Protein 5HRZ (pdb70)

Radius of gyration: 14.89 Å; Cα contacts (8 Å, |Δi|>4): 173; chains: 1; bounding box: 28×45×25 Å

Solvent-accessible surface area: 6995 Å² total; per-residue (Å²): 151,136,12,74,123,46,33,134,40,0,23,39,28,54,180,145,41,81,56,76,81,0,39,112,10,0,57,99,0,9,134,75,56,76,112,10,13,96,0,44,35,19,25,0,13,0,4,40,119,94,38,66,55,93,97,0,12,115,5,1,75,99,1,11,135,75,50,74,116,32,20,76,0,39,28,21,4,0,14,0,31,44,114,70,36,55,47,89,68,0,15,104,40,0,75,66,1,25,132,68,48,80,133,10,65,96,0,116,130,37,22,34,60,0,108,135,84,88,25,191,154,102

Sequence (122 aa):
NLAEKMYKAGNAMYRKGQYTIAIIAYTLALLKDPNNAEAWYNLGNAAYKKGEYDEAIEAYQKALELDPNNAEAWYNLGNAYYKQGDYDEAIEYYQKALELDPNNAEAKQNLGNAKQKQGLEH

Secondary structure (DSSP, 8-state):
-HHHHHHHHHHHHHHTT-HHHHHHHHHHHHHH-TT-HHHHHHHHHHHHHTT-HHHHHHHHHHHHHH-TT-HHHHHHHHHHHHHTT-HHHHHHHHHHHHHH-TT-HHHHHHHHHHHHHSSTT-

B-factor: mean 48.28, std 15.44, range [30.39, 115.81]

Foldseek 3Di:
DQLVVLQVVLVVCVVVLVLVSSLVSLVVSCVVPVLPLSSLQSNLVSCVSVVNLVSSLVSLVSSCVNPVLPLVSLQSNLVSCVSVLNLVSSLVSLVSSCVNPVPPVVSVVSNVVSVVSVDPVD

Structure (mmCIF, N/CA/C/O backbone):
data_5HRZ
#
_entry.id   5HRZ
#
_cell.length_a   83.570
_cell.length_b   83.570
_cell.length_c   141.930
_cell.angle_alpha   90.000
_cell.angle_beta   90.000
_cell.angle_gamma   120.000
#
_symmetry.space_group_name_H-M   'H 3 2'
#
loop_
_entity.id
_entity.type
_entity.pdbx_description
1 polymer 'TPR domain protein 1na0C3_3'
2 water water
#
loop_
_atom_site.group_PDB
_atom_site.id
_atom_site.type_symbol
_atom_site.label_atom_id
_atom_site.label_alt_id
_atom_site.label_comp_id
_atom_site.label_asym_id
_atom_site.label_entity_id
_atom_site.label_seq_id
_atom_site.pdbx_PDB_ins_code
_atom_site.Cartn_x
_atom_site.Cartn_y
_atom_site.Cartn_z
_atom_site.occupancy
_atom_site.B_iso_or_equiv
_atom_site.auth_seq_id
_atom_site.auth_comp_id
_atom_site.auth_asym_id
_atom_site.auth_atom_id
_atom_site.pdbx_PDB_model_num
ATOM 1 N N . ASN A 1 2 ? -14.998 48.517 -3.010 1.00 58.89 1 ASN A N 1
ATOM 2 C CA . ASN A 1 2 ? -14.049 47.424 -2.800 1.00 56.01 1 ASN A CA 1
ATOM 3 C C . ASN A 1 2 ? -12.911 47.454 -3.842 1.00 54.83 1 ASN A C 1
ATOM 4 O O . ASN A 1 2 ? -13.032 46.877 -4.920 1.00 52.51 1 ASN A O 1
ATOM 9 N N . LEU A 1 3 ? -11.798 48.118 -3.491 1.00 50.91 2 LEU A N 1
ATOM 10 C CA . LEU A 1 3 ? -10.621 48.288 -4.352 1.00 48.59 2 LEU A CA 1
ATOM 11 C C . LEU A 1 3 ? -9.908 46.971 -4.651 1.00 48.64 2 LEU A C 1
ATOM 12 O O . LEU A 1 3 ? -9.379 46.829 -5.743 1.00 44.86 2 LEU A O 1
ATOM 17 N N . ALA A 1 4 ? -9.968 45.986 -3.721 1.00 46.42 3 ALA A N 1
ATOM 18 C CA . ALA A 1 4 ? -9.380 44.652 -3.905 1.00 45.33 3 ALA A CA 1
ATOM 19 C C . ALA A 1 4 ? -10.119 43.893 -4.989 1.00 48.77 3 ALA A C 1
ATOM 20 O O . ALA A 1 4 ? -9.467 43.297 -5.840 1.00 47.08 3 ALA A O 1
ATOM 22 N N . GLU A 1 5 ? -11.465 43.971 -5.010 1.00 46.39 4 GLU A N 1
ATOM 23 C CA . GLU A 1 5 ? -12.280 43.321 -6.046 1.00 46.77 4 GLU A CA 1
ATOM 24 C C . GLU A 1 5 ? -12.093 44.013 -7.405 1.00 47.93 4 GLU A C 1
ATOM 25 O O . GLU A 1 5 ? -12.089 43.344 -8.437 1.00 47.23 4 GLU A O 1
ATOM 31 N N . LYS A 1 6 ? -11.940 45.345 -7.394 1.00 43.62 5 LYS A N 1
ATOM 32 C CA . LYS A 1 6 ? -11.689 46.167 -8.580 1.00 42.19 5 LYS A CA 1
ATOM 33 C C . LYS A 1 6 ? -10.353 45.712 -9.246 1.00 42.37 5 LYS A C 1
ATOM 34 O O . LYS A 1 6 ? -10.269 45.610 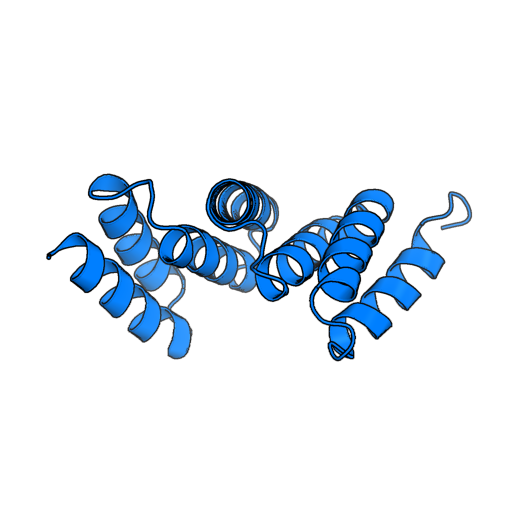-10.471 1.00 40.81 5 LYS A O 1
ATOM 40 N N . MET A 1 7 ? -9.323 45.428 -8.422 1.00 37.68 6 MET A N 1
ATOM 41 C CA . MET A 1 7 ? -8.021 44.973 -8.902 1.00 36.17 6 MET A CA 1
ATOM 42 C C . MET A 1 7 ? -8.094 43.560 -9.481 1.00 39.89 6 MET A C 1
ATOM 43 O O . MET A 1 7 ? -7.468 43.281 -10.511 1.00 37.73 6 MET A O 1
ATOM 48 N N . TYR A 1 8 ? -8.916 42.689 -8.856 1.00 38.60 7 TYR A N 1
ATOM 49 C CA . TYR A 1 8 ? -9.141 41.322 -9.329 1.00 38.71 7 TYR A CA 1
ATOM 50 C C . TYR A 1 8 ? -9.782 41.390 -10.736 1.00 41.61 7 TYR A C 1
ATOM 51 O O . TYR A 1 8 ? -9.349 40.692 -11.646 1.00 39.37 7 TYR A O 1
ATOM 60 N N . LYS A 1 9 ? -10.775 42.275 -10.902 1.00 40.01 8 LYS A N 1
ATOM 61 C CA . LYS A 1 9 ? -11.471 42.499 -12.169 1.00 41.23 8 LYS A CA 1
ATOM 62 C C . LYS A 1 9 ? -10.545 43.096 -13.225 1.00 42.20 8 LYS A C 1
ATOM 63 O O . LYS A 1 9 ? -10.623 42.680 -14.373 1.00 41.46 8 LYS A O 1
ATOM 69 N N . ALA A 1 10 ? -9.686 44.069 -12.853 1.00 37.70 9 ALA A N 1
ATOM 70 C CA . ALA A 1 10 ? -8.708 44.673 -13.775 1.00 36.73 9 ALA A CA 1
ATOM 71 C C . ALA A 1 10 ? -7.745 43.566 -14.268 1.00 39.81 9 ALA A C 1
ATOM 72 O O . ALA A 1 10 ? -7.409 43.521 -15.451 1.00 39.94 9 ALA A O 1
ATOM 74 N N . GLY A 1 11 ? -7.357 42.672 -13.353 1.00 34.48 10 GLY A N 1
ATOM 75 C CA . GLY A 1 11 ? -6.477 41.546 -13.631 1.00 33.21 10 GLY A CA 1
ATOM 76 C C . GLY A 1 11 ? -7.097 40.591 -14.635 1.00 36.19 10 GLY A C 1
ATOM 77 O O . GLY A 1 11 ? -6.431 40.194 -15.595 1.00 34.34 10 GLY A O 1
ATOM 78 N N . ASN A 1 12 ? -8.397 40.279 -14.459 1.00 33.62 11 ASN A N 1
ATOM 79 C CA . ASN A 1 12 ? -9.136 39.400 -15.371 1.00 35.85 11 ASN A CA 1
ATOM 80 C C . ASN A 1 12 ? -9.216 39.972 -16.772 1.00 40.00 11 ASN A C 1
ATOM 81 O O . ASN A 1 12 ? -9.059 39.217 -17.722 1.00 38.79 11 ASN A O 1
ATOM 86 N N . ALA A 1 13 ? -9.482 41.288 -16.892 1.00 37.80 12 ALA A N 1
ATOM 87 C CA . ALA A 1 13 ? -9.541 41.995 -18.176 1.00 39.24 12 ALA A CA 1
ATOM 88 C C . ALA A 1 13 ? -8.177 41.914 -18.905 1.00 43.43 12 ALA A C 1
ATOM 89 O O . ALA A 1 13 ? -8.159 41.678 -20.117 1.00 43.63 12 ALA A O 1
ATOM 91 N N . MET A 1 14 ? -7.044 42.073 -18.176 1.00 39.33 13 MET A N 1
ATOM 92 C CA . MET A 1 14 ? -5.711 41.944 -18.812 1.00 38.51 13 MET A CA 1
ATOM 93 C C . MET A 1 14 ? -5.418 40.490 -19.197 1.00 39.97 13 MET A C 1
ATOM 94 O O . MET A 1 14 ? -4.882 40.236 -20.278 1.00 39.70 13 MET A O 1
ATOM 99 N N . TYR A 1 15 ? -5.758 39.547 -18.304 1.00 35.16 14 TYR A N 1
ATOM 100 C CA . TYR A 1 15 ? -5.546 38.122 -18.527 1.00 35.21 14 TYR A CA 1
ATOM 101 C C . TYR A 1 15 ? -6.244 37.641 -19.813 1.00 41.27 14 TYR A C 1
ATOM 102 O O . TYR A 1 15 ? -5.601 36.983 -20.628 1.00 40.18 14 TYR A O 1
ATOM 111 N N . ARG A 1 16 ? -7.527 38.052 -20.026 1.00 39.72 15 ARG A N 1
ATOM 112 C CA . ARG A 1 16 ? -8.359 37.673 -21.182 1.00 41.38 15 ARG A CA 1
ATOM 113 C C . ARG A 1 16 ? -7.773 38.118 -22.509 1.00 44.85 15 ARG A C 1
ATOM 114 O O . ARG A 1 16 ? -8.012 37.467 -23.521 1.00 45.74 15 ARG A O 1
ATOM 122 N N . LYS A 1 17 ? -7.026 39.236 -22.489 1.00 41.48 16 LYS A N 1
ATOM 123 C CA . LYS A 1 17 ? -6.358 39.898 -23.612 1.00 42.66 16 LYS A CA 1
ATOM 124 C C . LYS A 1 17 ? -4.920 39.395 -23.834 1.00 44.04 16 LYS A C 1
ATOM 125 O O . LYS A 1 17 ? -4.259 39.887 -24.748 1.00 44.07 16 LYS A O 1
ATOM 131 N N . GLY A 1 18 ? -4.427 38.509 -22.972 1.00 38.49 17 GLY A N 1
ATOM 132 C CA . GLY A 1 18 ? -3.064 37.995 -23.060 1.00 37.34 17 GLY A CA 1
ATOM 133 C C . GLY A 1 18 ? -1.988 38.949 -22.560 1.00 39.59 17 GLY A C 1
ATOM 134 O O . GLY A 1 18 ? -0.829 38.844 -22.964 1.00 38.99 17 GLY A O 1
ATOM 135 N N . GLN A 1 19 ? -2.363 39.904 -21.698 1.00 34.72 18 GLN A N 1
ATOM 136 C CA . GLN A 1 19 ? -1.438 40.885 -21.099 1.00 33.39 18 GLN A CA 1
ATOM 137 C C . GLN A 1 19 ? -1.113 40.374 -19.702 1.00 36.43 18 GLN A C 1
ATOM 138 O O . GLN A 1 19 ? -1.581 40.918 -18.684 1.00 36.41 18 GLN A O 1
ATOM 144 N N . TYR A 1 20 ? -0.356 39.259 -19.663 1.00 32.43 19 TYR A N 1
ATOM 145 C CA . TYR A 1 20 ? -0.048 38.518 -18.427 1.00 31.15 19 TYR A CA 1
ATOM 146 C C . TYR A 1 20 ? 0.720 39.265 -17.347 1.00 34.78 19 TYR A C 1
ATOM 147 O O . TYR A 1 20 ? 0.420 39.086 -16.165 1.00 34.50 19 TYR A O 1
ATOM 156 N N . THR A 1 21 ? 1.709 40.074 -17.734 1.00 31.26 20 THR A N 1
ATOM 157 C CA . THR A 1 21 ? 2.519 40.841 -16.769 1.00 33.14 20 THR A CA 1
ATOM 158 C C . THR A 1 21 ? 1.649 41.870 -16.055 1.00 36.86 20 THR A C 1
ATOM 159 O O . THR A 1 21 ? 1.688 41.952 -14.829 1.00 36.35 20 THR A O 1
ATOM 163 N N . ILE A 1 22 ? 0.849 42.622 -16.817 1.00 33.27 21 ILE A N 1
ATOM 164 C CA . ILE A 1 22 ? -0.071 43.600 -16.233 1.00 32.81 21 ILE A CA 1
ATOM 165 C C . ILE A 1 22 ? -1.140 42.875 -15.398 1.00 34.66 21 ILE A C 1
ATOM 166 O O . ILE A 1 22 ? -1.460 43.343 -14.309 1.00 32.71 21 ILE A O 1
ATOM 171 N N . ALA A 1 23 ? -1.633 41.698 -15.862 1.00 31.12 22 ALA A N 1
ATOM 172 C CA . ALA A 1 23 ? -2.598 40.919 -15.063 1.00 31.43 22 ALA A CA 1
ATOM 173 C C . ALA A 1 23 ? -1.983 40.570 -13.699 1.00 33.85 22 ALA A C 1
ATOM 174 O O . ALA A 1 23 ? -2.643 40.731 -12.677 1.00 32.90 22 ALA A O 1
ATOM 176 N N . ILE A 1 24 ? -0.696 40.179 -13.687 1.00 31.97 23 ILE A N 1
ATOM 177 C CA . ILE A 1 24 ? 0.029 39.821 -12.459 1.00 32.59 23 ILE A CA 1
ATOM 178 C C . ILE A 1 24 ? 0.164 41.012 -11.503 1.00 34.94 23 ILE A C 1
ATOM 179 O O . ILE A 1 24 ? 0.007 40.842 -10.298 1.00 34.50 23 ILE A O 1
ATOM 184 N N . ILE A 1 25 ? 0.385 42.214 -12.040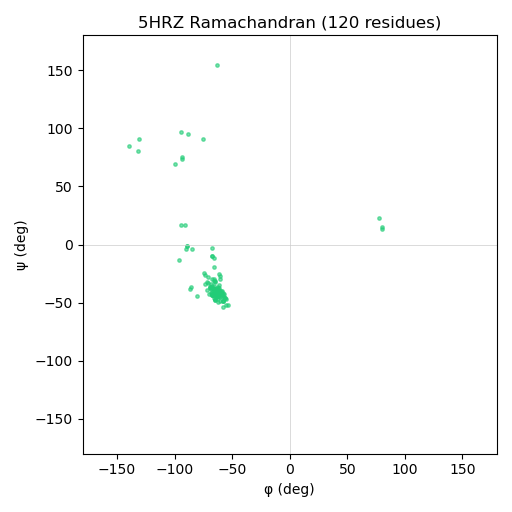 1.00 31.14 24 ILE A N 1
ATOM 185 C CA . ILE A 1 25 ? 0.486 43.421 -11.225 1.00 30.93 24 ILE A CA 1
ATOM 186 C C . ILE A 1 25 ? -0.842 43.669 -10.501 1.00 33.38 24 ILE A C 1
ATOM 187 O O . ILE A 1 25 ? -0.849 43.872 -9.279 1.00 33.29 24 ILE A O 1
ATOM 192 N N . ALA A 1 26 ? -1.953 43.633 -11.245 1.00 30.74 25 ALA A N 1
ATOM 193 C CA . ALA A 1 26 ? -3.301 43.843 -10.697 1.00 31.89 25 ALA A CA 1
ATOM 194 C C . ALA A 1 26 ? -3.665 42.766 -9.655 1.00 35.41 25 ALA A C 1
ATOM 195 O O . ALA A 1 26 ? -4.160 43.115 -8.583 1.00 35.66 25 ALA A O 1
ATOM 197 N N . TYR A 1 27 ? -3.400 41.477 -9.951 1.00 31.78 26 TYR A N 1
ATOM 198 C CA . TYR A 1 27 ? -3.695 40.383 -9.005 1.00 31.69 26 TYR A CA 1
ATOM 199 C C . TYR A 1 27 ? -2.884 40.532 -7.719 1.00 35.60 26 TYR A C 1
ATOM 200 O O . TYR A 1 27 ? -3.410 40.262 -6.638 1.00 35.18 26 TYR A O 1
ATOM 209 N N . THR A 1 28 ? -1.601 40.952 -7.835 1.00 32.37 27 THR A N 1
ATOM 210 C CA . THR A 1 28 ? -0.709 41.143 -6.678 1.00 33.34 27 THR A CA 1
ATOM 211 C C . THR A 1 28 ? -1.261 42.246 -5.782 1.00 39.37 27 THR A C 1
ATOM 212 O O . THR A 1 28 ? -1.259 42.104 -4.560 1.00 39.42 27 THR A O 1
ATOM 216 N N . LEU A 1 29 ? -1.740 43.346 -6.396 1.00 36.93 28 LEU A N 1
ATOM 217 C CA . LEU A 1 29 ? -2.337 44.442 -5.651 1.00 38.82 28 LEU A CA 1
ATOM 218 C C . LEU A 1 29 ? -3.632 43.957 -4.967 1.00 42.26 28 LEU A C 1
ATOM 219 O O . LEU A 1 29 ? -3.796 44.183 -3.764 1.00 41.91 28 LEU A O 1
ATOM 224 N N . ALA A 1 30 ? -4.476 43.180 -5.685 1.00 38.23 29 ALA A N 1
ATOM 225 C CA 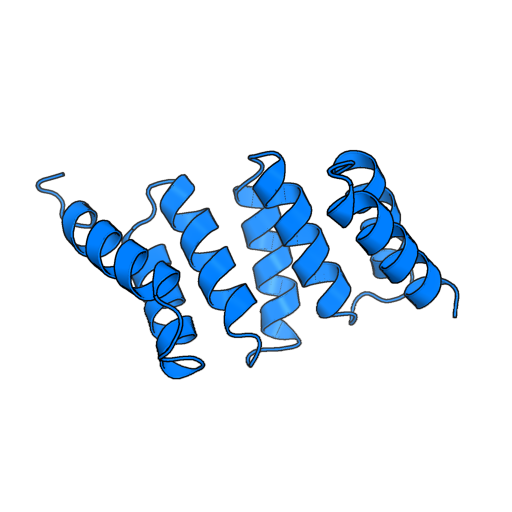. ALA A 1 30 ? -5.699 42.599 -5.093 1.00 38.87 29 ALA A CA 1
ATOM 226 C C . ALA A 1 30 ? -5.355 41.710 -3.866 1.00 43.64 29 ALA A C 1
ATOM 227 O O . ALA A 1 30 ? -6.026 41.781 -2.839 1.00 44.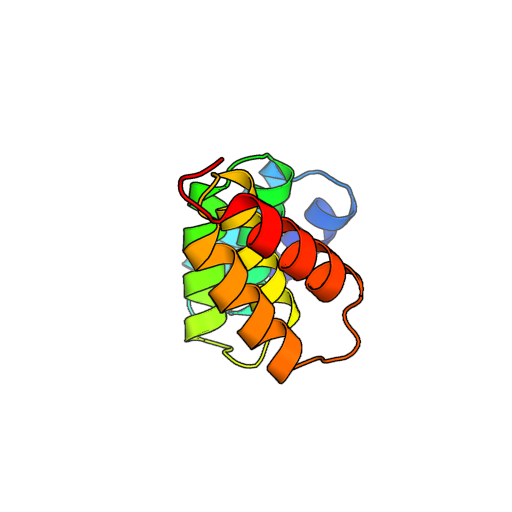01 29 ALA A O 1
ATOM 229 N N . LEU A 1 31 ? -4.302 40.889 -3.988 1.00 39.95 30 LEU A N 1
ATOM 230 C CA . LEU A 1 31 ? -3.856 39.953 -2.954 1.00 40.09 30 LEU A CA 1
ATOM 231 C C . LEU A 1 31 ? -3.158 40.628 -1.765 1.00 48.06 30 LEU A C 1
ATOM 232 O O . LEU A 1 31 ? -3.229 40.114 -0.648 1.00 48.28 30 LEU A O 1
ATOM 237 N N . LEU A 1 32 ? -2.548 41.803 -1.981 1.00 47.55 31 LEU A N 1
ATOM 238 C CA . LEU A 1 32 ? -1.934 42.573 -0.894 1.00 51.10 31 LEU A CA 1
ATOM 239 C C . LEU A 1 32 ? -3.032 43.171 0.021 1.00 57.95 31 LEU A C 1
ATOM 240 O O . LEU A 1 32 ? -2.826 43.289 1.228 1.00 58.73 31 LEU A O 1
ATOM 245 N N . LYS A 1 33 ? -4.196 43.534 -0.564 1.00 54.59 32 LYS A N 1
ATOM 246 C CA . LYS A 1 33 ? -5.353 44.075 0.150 1.00 55.73 32 LYS A CA 1
ATOM 247 C C . LYS A 1 33 ? -6.235 42.939 0.698 1.00 59.73 32 LYS A C 1
ATOM 248 O O . LYS A 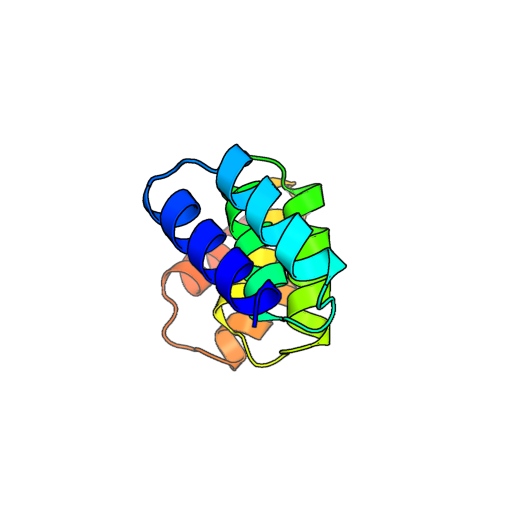1 33 ? -6.788 43.077 1.785 1.00 60.69 32 LYS A O 1
ATOM 250 N N . ASP A 1 34 ? -6.364 41.818 -0.052 1.00 54.39 33 ASP A N 1
ATOM 251 C CA . ASP A 1 34 ? -7.186 40.677 0.363 1.00 53.85 33 ASP A CA 1
ATOM 252 C C . ASP A 1 34 ? -6.505 39.321 0.045 1.00 54.05 33 ASP A C 1
ATOM 253 O O . ASP A 1 34 ? -6.818 38.698 -0.973 1.00 51.47 33 ASP A O 1
ATOM 258 N N . PRO A 1 35 ? -5.616 38.818 0.938 1.00 51.69 34 PRO A N 1
ATOM 259 C CA . PRO A 1 35 ? -4.946 37.524 0.663 1.00 50.99 34 PRO A CA 1
ATOM 260 C C . PRO A 1 35 ? -5.842 36.271 0.676 1.00 55.80 34 PRO A C 1
ATOM 261 O O . PRO A 1 35 ? -5.382 35.210 0.259 1.00 54.51 34 PRO A O 1
ATOM 265 N N . ASN A 1 36 ? -7.112 36.388 1.122 1.00 53.27 35 ASN A N 1
ATOM 266 C CA . ASN A 1 36 ? -8.043 35.257 1.173 1.00 53.99 35 ASN A CA 1
ATOM 267 C C . ASN A 1 36 ? -8.952 35.144 -0.065 1.00 57.17 35 ASN A C 1
ATOM 268 O O . ASN A 1 36 ? -9.959 34.419 -0.045 1.00 59.39 35 ASN A O 1
ATOM 273 N N . ASN A 1 37 ? -8.564 35.831 -1.155 1.00 50.61 36 ASN A N 1
ATOM 274 C CA . ASN A 1 37 ? -9.274 35.808 -2.429 1.00 47.97 36 ASN A CA 1
ATOM 275 C C . ASN A 1 37 ? -8.717 34.639 -3.266 1.00 47.30 36 ASN A C 1
ATOM 276 O O . ASN A 1 37 ? -7.695 34.784 -3.944 1.00 43.84 36 ASN A O 1
ATOM 281 N N . ALA A 1 38 ? -9.398 33.481 -3.188 1.00 42.92 37 ALA A N 1
ATOM 282 C CA . ALA A 1 38 ? -9.045 32.245 -3.888 1.00 41.44 37 ALA A CA 1
ATOM 283 C C . ALA A 1 38 ? -9.071 32.442 -5.408 1.00 43.15 37 ALA A C 1
ATOM 284 O O . ALA A 1 38 ? -8.177 31.940 -6.091 1.00 40.05 37 ALA A O 1
ATOM 286 N N . GLU A 1 39 ? -10.057 33.207 -5.926 1.00 40.46 38 GLU A N 1
ATOM 287 C CA . GLU A 1 39 ? -10.167 33.492 -7.367 1.00 40.42 38 GLU A CA 1
ATOM 288 C C . GLU A 1 39 ? -8.937 34.248 -7.884 1.00 41.23 38 GLU A C 1
ATOM 289 O O . GLU A 1 39 ? -8.443 33.922 -8.960 1.00 39.73 38 GLU A O 1
ATOM 295 N N . ALA A 1 40 ? -8.438 35.240 -7.115 1.00 37.23 39 ALA A N 1
ATOM 296 C CA . ALA A 1 40 ? -7.258 36.014 -7.493 1.00 36.19 39 ALA A CA 1
ATOM 297 C C . ALA A 1 40 ? -5.991 35.150 -7.447 1.00 37.31 39 ALA A C 1
ATOM 298 O O . ALA A 1 40 ? -5.151 35.314 -8.313 1.00 36.31 39 ALA A O 1
ATOM 300 N N . TRP A 1 41 ? -5.846 34.235 -6.466 1.00 34.40 40 TRP A N 1
ATOM 301 C CA . TRP A 1 41 ? -4.688 33.312 -6.420 1.00 33.98 40 TRP A CA 1
ATOM 302 C C . TRP A 1 41 ? -4.735 32.388 -7.645 1.00 37.16 40 TRP A C 1
ATOM 303 O O . TRP A 1 41 ? -3.712 32.172 -8.292 1.00 36.29 40 TRP A O 1
ATOM 314 N N . TYR A 1 42 ? -5.941 31.875 -7.970 1.00 34.30 41 TYR A N 1
ATOM 315 C CA . TYR A 1 42 ? -6.173 30.976 -9.093 1.00 33.60 41 TYR A CA 1
ATOM 316 C C . TYR A 1 42 ? -5.726 31.624 -10.413 1.00 35.83 41 TYR A C 1
ATOM 317 O O . TYR A 1 42 ? -4.902 31.055 -11.115 1.00 34.48 41 TYR A O 1
ATOM 326 N N . ASN A 1 43 ? -6.227 32.828 -10.707 1.00 32.49 42 ASN A N 1
ATOM 327 C CA . ASN A 1 43 ? -5.916 33.542 -11.937 1.00 31.79 42 ASN A CA 1
ATOM 328 C C . ASN A 1 43 ? -4.499 34.067 -11.993 1.00 35.90 42 ASN A C 1
ATOM 329 O O . ASN A 1 43 ? -3.923 34.133 -13.079 1.00 33.86 42 ASN A O 1
ATOM 334 N N . LEU A 1 44 ? -3.903 34.361 -10.818 1.00 32.85 43 LEU A N 1
ATOM 335 C CA . LEU A 1 44 ? -2.503 34.731 -10.760 1.00 33.30 43 LEU A CA 1
ATOM 336 C C . LEU A 1 44 ? -1.668 33.500 -11.219 1.00 36.05 43 LEU A C 1
ATOM 337 O O . LEU A 1 44 ? -0.736 33.649 -12.010 1.00 34.77 43 LEU A O 1
ATOM 342 N N . GLY A 1 45 ? -2.060 32.313 -10.761 1.00 32.91 44 GLY A N 1
ATOM 343 C CA . GLY A 1 45 ? -1.447 31.050 -11.167 1.00 32.41 44 GLY A CA 1
ATOM 344 C C . GLY A 1 45 ? -1.622 30.804 -12.653 1.00 34.30 44 GLY A C 1
ATOM 345 O O . GLY A 1 45 ? -0.672 30.411 -13.326 1.00 34.32 44 GLY A O 1
ATOM 346 N N . ASN A 1 46 ? -2.811 31.106 -13.195 1.00 30.77 45 ASN A N 1
ATOM 347 C CA . ASN A 1 46 ? -3.054 30.974 -14.643 1.00 31.06 45 ASN A CA 1
ATOM 348 C C . ASN A 1 46 ? -2.160 31.888 -15.482 1.00 35.26 45 ASN A C 1
ATOM 349 O O . ASN A 1 46 ? -1.636 31.457 -16.517 1.00 35.31 45 ASN A O 1
ATOM 354 N N . ALA A 1 47 ? -1.960 33.137 -15.022 1.00 31.18 46 ALA A N 1
ATOM 355 C CA . ALA A 1 47 ? -1.141 34.119 -15.739 1.00 30.65 46 ALA A CA 1
ATOM 356 C C . ALA A 1 47 ? 0.309 33.677 -15.731 1.00 34.82 46 ALA A C 1
ATOM 357 O O . ALA A 1 47 ? 0.955 33.713 -16.774 1.00 35.81 46 ALA A O 1
ATOM 359 N N . ALA A 1 48 ? 0.808 33.206 -14.574 1.00 31.96 47 ALA A N 1
ATOM 360 C CA . ALA A 1 48 ? 2.169 32.687 -14.465 1.00 32.64 47 ALA A CA 1
ATOM 361 C C . ALA A 1 48 ? 2.326 31.449 -15.359 1.00 37.79 47 ALA A C 1
ATOM 362 O O . ALA A 1 48 ? 3.333 31.333 -16.041 1.00 39.64 47 ALA A O 1
ATOM 364 N N . TYR A 1 49 ? 1.327 30.558 -15.384 1.00 34.48 48 TYR A N 1
ATOM 365 C CA . TYR A 1 49 ? 1.357 29.348 -16.213 1.00 34.60 48 TYR A CA 1
ATOM 366 C C . TYR A 1 49 ? 1.524 29.728 -17.688 1.00 37.91 48 TYR A C 1
ATOM 367 O O . TYR A 1 49 ? 2.389 29.171 -18.357 1.00 36.40 48 TYR A O 1
ATOM 376 N N . LYS A 1 50 ? 0.703 30.699 -18.175 1.00 35.35 49 LYS A N 1
ATOM 377 C CA . LYS A 1 50 ? 0.721 31.181 -19.553 1.00 36.24 49 LYS A CA 1
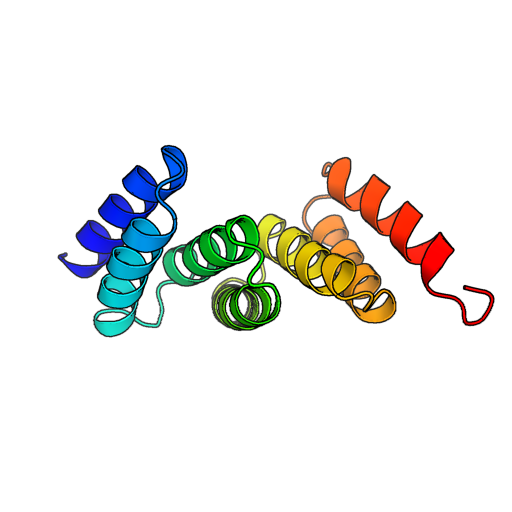ATOM 378 C C . LYS A 1 50 ? 2.059 31.823 -19.962 1.00 42.86 49 LYS A C 1
ATOM 379 O O . LYS A 1 50 ? 2.414 31.778 -21.137 1.00 45.42 49 LYS A O 1
ATOM 385 N N . LYS A 1 51 ? 2.821 32.354 -18.986 1.00 37.24 50 LYS A N 1
ATOM 386 C CA . LYS A 1 51 ? 4.163 32.925 -19.178 1.00 36.83 50 LYS A CA 1
ATOM 387 C C . LYS A 1 51 ? 5.246 31.834 -19.123 1.00 42.77 50 LYS A C 1
ATOM 388 O O . LYS A 1 51 ? 6.410 32.146 -19.248 1.00 44.12 50 LYS A O 1
ATOM 394 N N . GLY A 1 52 ? 4.871 30.589 -18.838 1.00 39.33 51 GLY A N 1
ATOM 395 C CA . GLY A 1 52 ? 5.839 29.507 -18.710 1.00 40.12 51 GLY A CA 1
ATOM 396 C C . GLY A 1 52 ? 6.539 29.485 -17.363 1.00 43.20 51 GLY A C 1
ATOM 397 O O . GLY A 1 52 ? 7.552 28.807 -17.226 1.00 44.42 51 GLY A O 1
ATOM 398 N N . GLU A 1 53 ? 6.012 30.217 -16.354 1.00 37.78 52 GLU A N 1
ATOM 399 C CA . GLU A 1 53 ? 6.582 30.278 -14.993 1.00 38.37 52 GLU A CA 1
ATOM 400 C C . GLU A 1 53 ? 5.872 29.225 -14.125 1.00 41.19 52 GLU A C 1
ATOM 401 O O . GLU A 1 53 ? 4.969 29.549 -13.334 1.00 39.65 52 GLU A O 1
ATOM 407 N N . TYR A 1 54 ? 6.240 27.954 -14.337 1.00 37.34 53 TYR A N 1
ATOM 408 C CA . TYR A 1 54 ? 5.574 26.799 -13.713 1.00 37.43 53 TYR A CA 1
ATOM 409 C C . TYR A 1 54 ? 5.672 26.700 -12.226 1.00 41.83 53 TYR A C 1
ATOM 410 O O . TYR A 1 54 ? 4.678 26.363 -11.586 1.00 39.98 53 TYR A O 1
ATOM 419 N N . ASP A 1 55 ? 6.839 27.005 -11.669 1.00 41.61 54 ASP A N 1
ATOM 420 C CA . ASP A 1 55 ? 7.046 26.987 -10.219 1.00 43.52 54 ASP A CA 1
ATOM 421 C C . ASP A 1 55 ? 6.185 28.040 -9.531 1.00 43.57 54 ASP A C 1
ATOM 422 O O . ASP A 1 55 ? 5.564 27.739 -8.520 1.00 43.12 54 ASP A O 1
ATOM 427 N N . GLU A 1 56 ? 6.094 29.245 -10.111 1.00 38.63 55 GLU A N 1
ATOM 428 C CA . GLU A 1 56 ? 5.241 30.332 -9.602 1.00 37.89 55 GLU A CA 1
ATOM 429 C C . GLU A 1 56 ? 3.763 29.983 -9.730 1.00 37.86 55 GLU A C 1
ATOM 430 O O . GLU A 1 56 ? 2.997 30.322 -8.843 1.00 36.88 55 GLU A O 1
ATOM 436 N N . ALA A 1 57 ? 3.359 29.305 -10.828 1.00 34.56 56 ALA A N 1
ATOM 437 C CA . ALA A 1 57 ? 1.969 28.871 -11.027 1.00 34.06 56 ALA A CA 1
ATOM 438 C C . ALA A 1 57 ? 1.587 27.874 -9.933 1.00 36.34 56 ALA A C 1
ATOM 439 O O . ALA A 1 57 ? 0.527 28.043 -9.333 1.00 34.54 56 ALA A O 1
ATOM 441 N N . ILE A 1 58 ? 2.487 26.895 -9.628 1.00 34.31 57 ILE A N 1
ATOM 442 C CA . ILE A 1 58 ? 2.296 25.870 -8.579 1.00 35.09 57 ILE A CA 1
ATOM 443 C C . ILE A 1 58 ? 2.016 26.516 -7.216 1.00 40.83 57 ILE A C 1
ATOM 444 O O . ILE A 1 58 ? 1.016 26.176 -6.582 1.00 39.70 57 ILE A O 1
ATOM 449 N N . GLU A 1 59 ? 2.878 27.462 -6.796 1.00 38.09 58 GLU A N 1
ATOM 450 C CA . GLU A 1 59 ? 2.730 28.196 -5.531 1.00 39.01 58 GLU A CA 1
ATOM 451 C C . GLU A 1 59 ? 1.382 28.966 -5.453 1.00 41.16 58 GLU A C 1
ATOM 452 O O . GLU A 1 59 ? 0.717 28.914 -4.424 1.00 41.70 58 GLU A O 1
ATOM 458 N N . ALA A 1 60 ? 0.975 29.650 -6.535 1.00 35.83 59 ALA A N 1
ATOM 459 C CA . ALA A 1 60 ? -0.312 30.364 -6.556 1.00 34.44 59 ALA A CA 1
ATOM 460 C C . ALA A 1 60 ? -1.489 29.363 -6.524 1.00 39.01 59 ALA A C 1
ATOM 461 O O . ALA A 1 60 ? -2.404 29.569 -5.739 1.00 39.44 59 ALA A O 1
ATOM 463 N N . TYR A 1 61 ? -1.439 28.252 -7.314 1.00 36.32 60 TYR A N 1
ATOM 464 C CA . TYR A 1 61 ? -2.521 27.245 -7.313 1.00 36.05 60 TYR A CA 1
ATOM 465 C C . TYR A 1 61 ? -2.706 26.590 -5.936 1.00 40.25 60 TYR A C 1
ATOM 466 O O . TYR A 1 61 ? -3.846 26.363 -5.527 1.00 40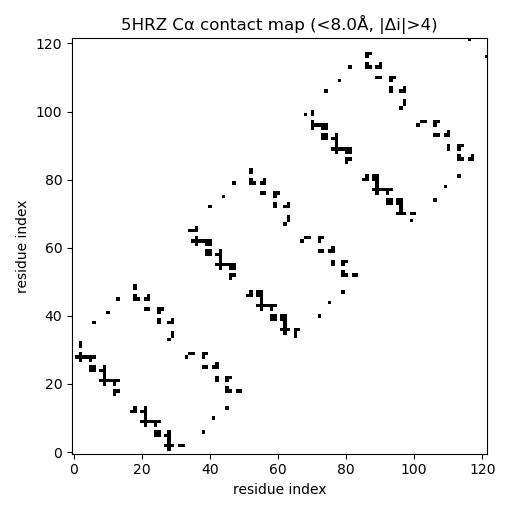.27 60 TYR A O 1
ATOM 475 N N . GLN A 1 62 ? -1.599 26.342 -5.212 1.00 36.81 61 GLN A N 1
ATOM 476 C CA . GLN A 1 62 ? -1.619 25.774 -3.861 1.00 38.25 61 GLN A CA 1
ATOM 477 C C . GLN A 1 62 ? -2.374 26.707 -2.900 1.00 42.55 61 GLN A C 1
ATOM 478 O O . GLN A 1 62 ? -3.191 26.219 -2.125 1.00 42.42 61 GLN A O 1
ATOM 484 N N . LYS A 1 63 ? -2.150 28.043 -2.996 1.00 39.19 62 LYS A N 1
ATOM 485 C CA . LYS A 1 63 ? -2.866 29.025 -2.163 1.00 39.05 62 LYS A CA 1
ATOM 486 C C . LYS A 1 63 ? -4.371 29.009 -2.511 1.00 40.11 62 LYS A C 1
ATOM 487 O O . LYS A 1 63 ? -5.192 28.854 -1.616 1.00 41.07 62 LYS A O 1
ATOM 493 N N . ALA A 1 64 ? -4.715 29.057 -3.809 1.00 34.86 63 ALA A N 1
ATOM 494 C CA . ALA A 1 64 ? -6.105 29.010 -4.285 1.00 35.16 63 ALA A CA 1
ATOM 495 C C . ALA A 1 64 ? -6.820 27.748 -3.762 1.00 40.53 63 ALA A C 1
ATOM 496 O O . ALA A 1 64 ? -7.919 27.859 -3.238 1.00 39.56 63 ALA A O 1
ATOM 498 N N . LEU A 1 65 ? -6.162 26.570 -3.861 1.00 39.02 64 LEU A N 1
ATOM 499 C CA . LEU A 1 65 ? -6.694 25.275 -3.413 1.00 40.19 64 LEU A CA 1
ATOM 500 C C . LEU A 1 65 ? -6.852 25.128 -1.900 1.00 45.56 64 LEU A C 1
ATOM 501 O O . LEU A 1 65 ? -7.786 24.455 -1.473 1.00 44.55 64 LEU A O 1
ATOM 506 N N . GLU A 1 66 ? -5.999 25.817 -1.092 1.00 44.35 65 GLU A N 1
ATOM 507 C CA . GLU A 1 66 ? -6.113 25.840 0.388 1.00 46.48 65 GLU A CA 1
ATOM 508 C C . GLU A 1 66 ? -7.419 26.548 0.758 1.00 50.20 65 GLU A C 1
ATOM 509 O O . GLU A 1 66 ? -8.056 26.192 1.735 1.00 52.49 65 GLU A O 1
ATOM 515 N N . LEU A 1 67 ? -7.790 27.571 -0.013 1.00 45.76 66 LEU A N 1
ATOM 516 C CA . LEU A 1 67 ? -8.989 28.376 0.210 1.00 47.30 66 LEU A CA 1
ATOM 517 C C . LEU A 1 67 ? -10.246 27.796 -0.437 1.00 52.71 66 LEU A C 1
ATOM 518 O O . LEU A 1 67 ? -11.321 27.888 0.152 1.00 55.28 66 LEU A O 1
ATOM 523 N N . ASP A 1 68 ? -10.118 27.221 -1.647 1.00 47.82 67 ASP A N 1
ATOM 524 C CA . ASP A 1 68 ? -11.229 26.637 -2.402 1.00 47.68 67 ASP A CA 1
ATOM 525 C C . ASP A 1 68 ? -10.853 25.231 -2.923 1.00 48.53 67 ASP A C 1
ATOM 526 O O . ASP A 1 68 ? -10.512 25.071 -4.106 1.00 46.08 67 ASP A O 1
ATOM 531 N N . PRO A 1 69 ? -10.935 24.185 -2.055 1.00 45.96 68 PRO A N 1
ATOM 532 C CA . PRO A 1 69 ? -10.578 22.819 -2.508 1.00 45.20 68 PRO A CA 1
ATOM 533 C C . PRO A 1 69 ? -11.519 22.198 -3.554 1.00 48.88 68 PRO A C 1
ATOM 534 O O . PRO A 1 69 ? -11.184 21.170 -4.138 1.00 47.24 68 PRO A O 1
ATOM 538 N N . ASN A 1 70 ? -12.668 22.835 -3.811 1.00 47.51 69 ASN A N 1
ATOM 539 C CA . ASN A 1 70 ? -13.666 22.373 -4.778 1.00 49.07 69 ASN A CA 1
ATOM 540 C C . ASN A 1 70 ? -13.442 22.892 -6.192 1.00 52.14 69 ASN A C 1
ATOM 541 O O . ASN A 1 70 ? -14.213 22.558 -7.089 1.00 52.83 69 ASN A O 1
ATOM 546 N N . ASN A 1 71 ? -12.410 23.715 -6.393 1.00 47.54 70 ASN A N 1
ATOM 547 C CA . ASN A 1 71 ? -12.085 24.249 -7.714 1.00 45.18 70 ASN A CA 1
ATOM 548 C C . ASN A 1 71 ? -11.414 23.127 -8.547 1.00 46.62 70 ASN A C 1
ATOM 549 O O . ASN A 1 71 ? -10.199 22.955 -8.491 1.00 44.83 70 ASN A O 1
ATOM 554 N N . ALA A 1 72 ? -12.221 22.356 -9.290 1.00 43.65 71 ALA A N 1
ATOM 555 C CA . ALA A 1 72 ? -11.746 21.250 -10.137 1.00 43.50 71 ALA A CA 1
ATOM 556 C C . ALA A 1 72 ? -10.738 21.716 -11.210 1.00 45.15 71 ALA A C 1
ATOM 557 O O . ALA A 1 72 ? -9.737 21.040 -11.445 1.00 43.01 71 ALA A O 1
ATOM 559 N N . GLU A 1 73 ? -10.980 22.879 -11.825 1.00 42.56 72 GLU A N 1
ATOM 560 C CA . GLU A 1 73 ? -10.081 23.443 -12.842 1.00 42.32 72 GLU A CA 1
ATOM 561 C C . GLU A 1 73 ? -8.694 23.832 -12.268 1.00 44.07 72 GLU A C 1
ATOM 562 O O . GLU A 1 73 ? -7.692 23.671 -12.968 1.00 43.92 72 GLU A O 1
ATOM 568 N N . ALA A 1 74 ? -8.634 24.270 -10.986 1.00 37.28 73 ALA A N 1
ATOM 569 C CA . ALA A 1 74 ? -7.375 24.590 -10.300 1.00 35.83 73 ALA A CA 1
ATOM 570 C C . ALA A 1 74 ? -6.539 23.311 -10.063 1.00 37.79 73 ALA A C 1
ATOM 571 O O . ALA A 1 74 ? -5.332 23.364 -10.275 1.00 35.27 73 ALA A O 1
ATOM 573 N N . TRP A 1 75 ? -7.183 22.156 -9.672 1.00 35.50 74 TRP A N 1
ATOM 574 C CA . TRP A 1 75 ? -6.489 20.861 -9.498 1.00 35.53 74 TRP A CA 1
ATOM 575 C C . TRP A 1 75 ? -5.895 20.412 -10.839 1.00 36.58 74 TRP A C 1
ATOM 576 O O . TRP A 1 75 ? -4.741 19.986 -10.887 1.00 35.37 74 TRP A O 1
ATOM 587 N N . TYR A 1 76 ? -6.688 20.544 -11.930 1.00 32.75 75 TYR A N 1
ATOM 588 C CA . TYR A 1 76 ? -6.303 20.221 -13.302 1.00 32.04 75 TYR A CA 1
ATOM 589 C C . TYR A 1 76 ? -5.094 21.086 -13.728 1.00 35.99 75 TYR A C 1
ATOM 590 O O . TYR A 1 76 ? -4.109 20.539 -14.224 1.00 35.42 75 TYR A O 1
ATOM 599 N N . ASN A 1 77 ? -5.154 22.417 -13.488 1.00 32.61 76 ASN A N 1
ATOM 600 C CA . ASN A 1 77 ? -4.057 23.325 -13.846 1.00 32.34 76 ASN A CA 1
ATOM 601 C C . ASN A 1 77 ? -2.812 23.099 -12.995 1.00 34.86 76 ASN A C 1
ATOM 602 O O . ASN A 1 77 ? -1.699 23.230 -13.496 1.00 34.42 76 ASN A O 1
ATOM 607 N N . LEU A 1 78 ? -2.997 22.730 -11.720 1.00 32.19 77 LEU A N 1
ATOM 608 C CA . LEU A 1 78 ? -1.878 22.383 -10.843 1.00 32.31 77 LEU A CA 1
ATOM 609 C C . LEU A 1 78 ? -1.219 21.115 -11.413 1.00 35.13 77 LEU A C 1
ATOM 610 O O . LEU A 1 78 ? -0.006 21.064 -11.497 1.00 33.98 77 LEU A O 1
ATOM 615 N N . GLY A 1 79 ? -2.027 20.145 -11.853 1.00 33.31 78 GLY A N 1
ATOM 616 C CA . GLY A 1 79 ? -1.516 18.938 -12.491 1.00 34.00 78 GLY A CA 1
ATOM 617 C C . GLY A 1 79 ? -0.694 19.278 -13.733 1.00 36.47 78 GLY A C 1
ATOM 618 O O . GLY A 1 79 ? 0.430 18.793 -13.873 1.00 36.86 78 GLY A O 1
ATOM 619 N N . ASN A 1 80 ? -1.201 20.201 -14.596 1.00 31.03 79 ASN A N 1
ATOM 620 C CA . ASN A 1 80 ? -0.488 20.626 -15.816 1.00 31.22 79 ASN A CA 1
ATOM 621 C C . ASN A 1 80 ? 0.844 21.307 -15.513 1.00 36.22 79 ASN A C 1
ATOM 622 O O . ASN A 1 80 ? 1.796 21.139 -16.275 1.00 35.01 79 ASN A O 1
ATOM 627 N N . ALA A 1 81 ? 0.909 22.104 -14.421 1.00 33.65 80 ALA A N 1
ATOM 628 C CA . ALA A 1 81 ? 2.161 22.784 -14.063 1.00 32.66 80 ALA A CA 1
ATOM 629 C C . ALA A 1 81 ? 3.231 21.784 -13.630 1.00 37.11 80 ALA A C 1
ATOM 630 O O . ALA A 1 81 ? 4.398 21.976 -13.960 1.00 37.89 80 ALA A O 1
ATOM 632 N N . TYR A 1 82 ? 2.855 20.714 -12.901 1.00 34.77 81 TYR A N 1
ATOM 633 C CA . TYR A 1 82 ? 3.827 19.668 -12.526 1.00 36.63 81 TYR A CA 1
ATOM 634 C C . TYR A 1 82 ? 4.210 18.831 -13.746 1.00 42.16 81 TYR A C 1
ATOM 635 O O . TYR A 1 82 ? 5.382 18.490 -13.905 1.00 42.96 81 TYR A O 1
ATOM 644 N N . TYR A 1 83 ? 3.220 18.529 -14.620 1.00 38.59 82 TYR A N 1
ATOM 645 C CA . TYR A 1 83 ? 3.420 17.800 -15.871 1.00 39.51 82 TYR A CA 1
ATOM 646 C C . TYR A 1 83 ? 4.481 18.543 -16.723 1.00 44.28 82 TYR A C 1
ATOM 647 O O . TYR A 1 83 ? 5.391 17.891 -17.241 1.00 43.42 82 TYR A O 1
ATOM 656 N N . LYS A 1 84 ? 4.362 19.900 -16.850 1.00 41.00 83 LYS A N 1
ATOM 657 C CA . LYS A 1 84 ? 5.313 20.722 -17.610 1.00 42.05 83 LYS A CA 1
ATOM 658 C C . LYS A 1 84 ? 6.746 20.632 -17.050 1.00 49.35 83 LYS A C 1
ATOM 659 O O . LYS A 1 84 ? 7.694 20.789 -17.807 1.00 50.77 83 LYS A O 1
ATOM 665 N N . GLN A 1 85 ? 6.897 20.345 -15.741 1.00 46.58 84 GLN A N 1
ATOM 666 C CA . GLN A 1 85 ? 8.202 20.208 -15.077 1.00 47.47 84 GLN A CA 1
ATOM 667 C C . GLN A 1 85 ? 8.744 18.767 -15.130 1.00 52.61 84 GLN A C 1
ATOM 668 O O . GLN A 1 85 ? 9.840 18.510 -14.640 1.00 53.85 84 GLN A O 1
ATOM 674 N N . GLY A 1 86 ? 7.980 17.846 -15.718 1.00 47.94 85 GLY A N 1
ATOM 675 C CA . GLY A 1 86 ? 8.364 16.442 -15.777 1.00 48.83 85 GLY A CA 1
ATOM 676 C C . GLY A 1 86 ? 8.068 15.689 -14.490 1.00 52.05 85 GLY A C 1
ATOM 677 O O . GLY A 1 86 ? 8.529 14.560 -14.325 1.00 53.96 85 GLY A O 1
ATOM 678 N N . ASP A 1 87 ? 7.271 16.280 -13.570 1.00 46.44 86 ASP A N 1
ATOM 679 C CA . ASP A 1 87 ? 6.905 15.630 -12.297 1.00 46.08 86 ASP A CA 1
ATOM 680 C C . ASP A 1 87 ? 5.564 14.890 -12.447 1.00 45.58 86 ASP A C 1
ATOM 681 O O . ASP A 1 87 ? 4.506 15.350 -11.985 1.00 41.60 86 ASP A O 1
ATOM 686 N N . TYR A 1 88 ? 5.624 13.758 -13.165 1.00 42.75 87 TYR A N 1
ATOM 687 C CA . TYR A 1 88 ? 4.488 12.898 -13.522 1.00 41.76 87 TYR A CA 1
ATOM 688 C C . TYR A 1 88 ? 3.691 12.303 -12.381 1.00 46.50 87 TYR A C 1
ATOM 689 O O . TYR A 1 88 ? 2.468 12.275 -12.482 1.00 44.60 87 TYR A O 1
ATOM 698 N N . ASP A 1 89 ? 4.357 11.837 -11.292 1.00 45.63 88 ASP A N 1
ATOM 699 C CA . ASP A 1 89 ? 3.676 11.285 -10.109 1.00 45.95 88 ASP A CA 1
ATOM 700 C C . ASP A 1 89 ? 2.728 12.351 -9.539 1.00 46.40 88 ASP A C 1
ATOM 701 O O . ASP A 1 89 ? 1.560 12.062 -9.265 1.00 44.40 88 ASP A O 1
ATOM 706 N N . GLU A 1 90 ? 3.241 13.585 -9.368 1.00 42.85 89 GLU A N 1
ATOM 707 C CA . GLU A 1 90 ? 2.460 14.717 -8.852 1.00 42.61 89 GLU A CA 1
ATOM 708 C C . GLU A 1 90 ? 1.313 15.101 -9.796 1.00 44.55 89 GLU A C 1
ATOM 709 O O . GLU A 1 90 ? 0.187 15.263 -9.331 1.00 44.82 89 GLU A O 1
ATOM 715 N N . ALA A 1 91 ? 1.580 15.167 -11.113 1.00 38.05 90 ALA A N 1
ATOM 716 C CA . ALA A 1 91 ? 0.561 15.491 -12.121 1.00 36.87 90 ALA A CA 1
ATOM 717 C C . ALA A 1 91 ? -0.598 14.488 -12.039 1.00 40.77 90 ALA A C 1
ATOM 718 O O . ALA A 1 91 ? -1.748 14.910 -11.944 1.00 40.57 90 ALA A O 1
ATOM 720 N N . ILE A 1 92 ? -0.288 13.175 -11.996 1.00 37.84 91 ILE A N 1
ATOM 721 C CA . ILE A 1 92 ? -1.280 12.080 -11.906 1.00 38.46 91 ILE A CA 1
ATOM 722 C C . ILE A 1 92 ? -2.220 12.289 -10.712 1.00 43.05 91 ILE A C 1
ATOM 723 O O . ILE A 1 92 ? -3.441 12.277 -10.883 1.00 43.07 91 ILE A O 1
ATOM 728 N N . GLU A 1 93 ? -1.638 12.501 -9.531 1.00 40.19 92 GLU A N 1
ATOM 729 C CA . GLU A 1 93 ? -2.347 12.749 -8.280 1.00 42.57 92 GLU A CA 1
ATOM 730 C C . GLU A 1 93 ? -3.325 13.942 -8.390 1.00 43.89 92 GLU A C 1
ATOM 731 O O . GLU A 1 93 ? -4.484 13.829 -7.964 1.00 44.41 92 GLU A O 1
ATOM 737 N N . TYR A 1 94 ? -2.872 15.064 -8.963 1.00 38.06 93 TYR A N 1
ATOM 738 C CA . TYR A 1 94 ? -3.740 16.243 -9.113 1.00 37.67 93 TYR A CA 1
ATOM 739 C C . TYR A 1 94 ? -4.805 16.102 -10.207 1.00 40.53 93 TYR A C 1
ATOM 740 O O . TYR A 1 94 ? -5.925 16.565 -10.007 1.00 40.30 93 TYR A O 1
ATOM 749 N N . TYR A 1 95 ? -4.488 15.382 -11.314 1.00 35.96 94 TYR A N 1
ATOM 750 C CA . TYR A 1 95 ? -5.463 15.091 -12.375 1.00 35.85 94 TYR A CA 1
ATOM 751 C C . TYR A 1 95 ? -6.569 14.180 -11.844 1.00 39.24 94 TYR A C 1
ATOM 752 O O . TYR A 1 95 ? -7.728 14.373 -12.215 1.00 38.70 94 TYR A O 1
ATOM 761 N N . GLN A 1 96 ? -6.211 13.203 -10.975 1.00 35.96 95 GLN A N 1
ATOM 762 C CA . GLN A 1 96 ? -7.173 12.269 -10.370 1.00 37.43 95 GLN A CA 1
ATOM 763 C C . GLN A 1 96 ? -8.136 13.029 -9.452 1.00 44.08 95 GLN A C 1
ATOM 764 O O . GLN A 1 96 ? -9.343 12.774 -9.471 1.00 45.16 95 GLN A O 1
ATOM 770 N N . LYS A 1 97 ? -7.611 14.002 -8.693 1.00 41.86 96 LYS A N 1
ATOM 771 C CA . LYS A 1 97 ? -8.440 14.834 -7.825 1.00 42.88 96 LYS A CA 1
ATOM 772 C C . LYS A 1 97 ? -9.374 15.724 -8.694 1.00 44.90 96 LYS A C 1
ATOM 773 O O . LYS A 1 97 ? -10.563 15.786 -8.410 1.00 44.84 96 LYS A O 1
ATOM 779 N N . ALA A 1 98 ? -8.859 16.324 -9.794 1.00 39.37 97 ALA A N 1
ATOM 780 C CA . ALA A 1 98 ? -9.697 17.121 -10.700 1.00 39.31 97 ALA A CA 1
ATOM 781 C C . ALA A 1 98 ? -10.833 16.267 -11.285 1.00 45.30 97 ALA A C 1
ATOM 782 O O . ALA A 1 98 ? -11.967 16.740 -11.382 1.00 46.05 97 ALA A O 1
ATOM 784 N N . LEU A 1 99 ? -10.530 15.007 -11.642 1.00 42.45 98 LEU A N 1
ATOM 785 C CA . LEU A 1 99 ? -11.499 14.093 -12.225 1.00 44.30 98 LEU A CA 1
ATOM 786 C C . LEU A 1 99 ? -12.517 13.534 -11.238 1.00 51.56 98 LEU A C 1
ATOM 787 O O . LEU A 1 99 ? -13.621 13.198 -11.654 1.00 50.82 98 LEU A O 1
ATOM 792 N N . GLU A 1 100 ? -12.172 13.483 -9.931 1.00 51.19 99 GLU A N 1
ATOM 793 C CA . GLU A 1 100 ? -13.106 13.072 -8.873 1.00 54.21 99 GLU A CA 1
ATOM 794 C C . GLU A 1 100 ? -14.164 14.180 -8.757 1.00 57.61 99 GLU A C 1
ATOM 795 O O . GLU A 1 100 ? -15.336 13.880 -8.547 1.00 58.34 99 GLU A O 1
ATOM 801 N N . LEU A 1 101 ? -13.743 15.462 -8.933 1.00 50.74 100 LEU A N 1
ATOM 802 C CA . LEU A 1 101 ? -14.635 16.618 -8.855 1.00 50.53 100 LEU A CA 1
ATOM 803 C C . LEU A 1 101 ? -15.432 16.854 -10.143 1.00 57.18 100 LEU A C 1
ATOM 804 O O . LEU A 1 101 ? -16.636 17.118 -10.062 1.00 59.35 100 LEU A O 1
ATOM 809 N N . ASP A 1 102 ? -14.769 16.770 -11.317 1.00 52.03 101 ASP A N 1
ATOM 810 C CA . ASP A 1 102 ? -15.407 16.948 -12.623 1.00 52.77 101 ASP A CA 1
ATOM 811 C C . ASP A 1 102 ? -15.019 15.797 -13.552 1.00 58.27 101 ASP A C 1
ATOM 812 O O . ASP A 1 102 ? -14.005 15.889 -14.244 1.00 57.30 101 ASP A O 1
ATOM 817 N N . PRO A 1 103 ? -15.808 14.698 -13.583 1.00 57.72 102 PRO A N 1
ATOM 818 C CA . PRO A 1 103 ? -15.472 13.578 -14.482 1.00 58.17 102 PRO A CA 1
ATOM 819 C C . PRO A 1 103 ? -15.562 13.908 -15.977 1.00 64.76 102 PRO A C 1
ATOM 820 O O . PRO A 1 103 ? -15.085 13.117 -16.783 1.00 65.40 102 PRO A O 1
ATOM 824 N N . ASN A 1 104 ? -16.149 15.070 -16.339 1.00 62.05 103 ASN A N 1
ATOM 825 C CA . ASN A 1 104 ? -16.343 15.515 -17.723 1.00 63.06 103 ASN A CA 1
ATOM 826 C C . ASN A 1 104 ? -15.210 16.377 -18.310 1.00 66.03 103 ASN A C 1
ATOM 827 O O . ASN A 1 104 ? -15.423 17.035 -19.336 1.00 67.93 103 ASN A O 1
ATOM 832 N N . ASN A 1 105 ? -14.013 16.373 -17.688 1.00 58.48 104 ASN A N 1
ATOM 833 C CA . ASN A 1 105 ? -12.873 17.133 -18.208 1.00 55.54 104 ASN A CA 1
ATOM 834 C C . ASN A 1 105 ? -12.025 16.195 -19.089 1.00 58.58 104 ASN A C 1
ATOM 835 O O . ASN A 1 105 ? -11.208 15.409 -18.580 1.00 57.54 104 ASN A O 1
ATOM 840 N N . ALA A 1 106 ? -12.266 16.256 -20.416 1.00 54.00 105 ALA A N 1
ATOM 841 C CA . ALA A 1 106 ? -11.594 15.403 -21.403 1.00 53.29 105 ALA A CA 1
ATOM 842 C C . ALA A 1 106 ? -10.086 15.675 -21.476 1.00 51.66 105 ALA A C 1
ATOM 843 O O . ALA A 1 106 ? -9.314 14.747 -21.725 1.00 49.71 105 ALA A O 1
ATOM 845 N N . GLU A 1 107 ? -9.675 16.939 -21.228 1.00 45.06 106 GLU A N 1
ATOM 846 C CA . GLU A 1 107 ? -8.274 17.359 -21.224 1.00 43.03 106 GLU A CA 1
ATOM 847 C C . GLU A 1 107 ? -7.527 16.746 -20.036 1.00 43.86 106 GLU A C 1
ATOM 848 O O . GLU A 1 107 ? -6.413 16.238 -20.213 1.00 42.03 106 GLU A O 1
ATOM 854 N N . ALA A 1 108 ? -8.173 16.720 -18.846 1.00 39.89 107 ALA A N 1
ATOM 855 C CA . ALA A 1 108 ? -7.629 16.080 -17.649 1.00 38.48 107 ALA A CA 1
ATOM 856 C C . ALA A 1 108 ? -7.477 14.570 -17.901 1.00 41.54 107 ALA A C 1
ATOM 857 O O . ALA A 1 108 ? -6.492 13.987 -17.446 1.00 41.85 107 ALA A O 1
ATOM 859 N N . LYS A 1 109 ? -8.430 13.952 -18.627 1.00 36.85 108 LYS A N 1
ATOM 860 C CA . LYS A 1 109 ? -8.408 12.511 -18.941 1.00 39.16 108 LYS A CA 1
ATOM 861 C C . LYS A 1 109 ? -7.227 12.162 -19.852 1.00 42.80 108 LYS A C 1
ATOM 862 O O . LYS A 1 109 ? -6.527 11.187 -19.622 1.00 41.82 108 LYS A O 1
ATOM 868 N N . GLN A 1 110 ? -7.030 12.967 -20.891 1.00 39.67 109 GLN 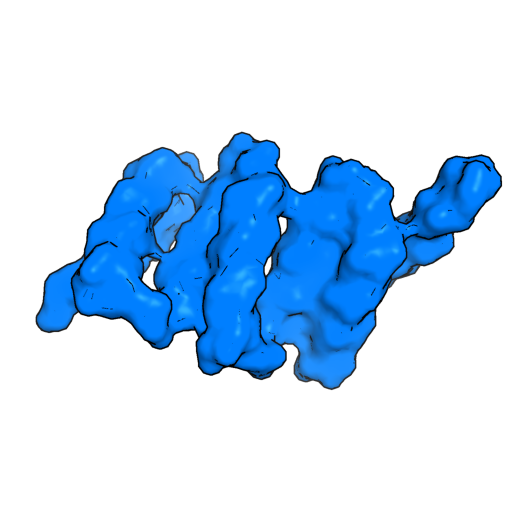A N 1
ATOM 869 C CA . GLN A 1 110 ? -5.974 12.806 -21.876 1.00 40.06 109 GLN A CA 1
ATOM 870 C C . GLN A 1 110 ? -4.613 12.992 -21.218 1.00 42.12 109 GLN A C 1
ATOM 871 O O . GLN A 1 110 ? -3.700 12.207 -21.467 1.00 42.28 109 GLN A O 1
ATOM 877 N N . ASN A 1 111 ? -4.471 14.061 -20.413 1.00 37.35 110 ASN A N 1
ATOM 878 C CA . ASN A 1 111 ? -3.213 14.399 -19.748 1.00 36.38 110 ASN A CA 1
ATOM 879 C C . ASN A 1 111 ? -2.839 13.376 -18.696 1.00 38.39 110 ASN A C 1
ATOM 880 O O . ASN A 1 111 ? -1.660 13.081 -18.532 1.00 37.26 110 ASN A O 1
ATOM 885 N N . LEU A 1 112 ? -3.844 12.824 -17.999 1.00 34.44 111 LEU A N 1
ATOM 886 C CA . LEU A 1 112 ? -3.640 11.791 -16.994 1.00 34.75 111 LEU A CA 1
ATOM 887 C C . LEU A 1 112 ? -3.151 10.527 -17.690 1.00 40.72 111 LEU A C 1
ATOM 888 O O . LEU A 1 112 ? -2.216 9.882 -17.200 1.00 39.73 111 LEU A O 1
ATOM 893 N N . GLY A 1 113 ? -3.784 10.196 -18.826 1.00 39.22 112 GLY A N 1
ATOM 894 C CA . GLY A 1 113 ? -3.422 9.032 -19.628 1.00 39.91 112 GLY A CA 1
ATOM 895 C C . GLY A 1 113 ? -1.985 9.154 -20.102 1.00 43.57 112 GLY A C 1
ATOM 896 O O . GLY A 1 113 ? -1.199 8.225 -19.955 1.00 43.71 112 GLY A O 1
ATOM 897 N N . ASN A 1 114 ? -1.618 10.335 -20.596 1.00 39.75 113 ASN A N 1
ATOM 898 C CA . ASN A 1 114 ? -0.259 10.585 -21.043 1.00 40.92 113 ASN A CA 1
ATOM 899 C C . ASN A 1 114 ? 0.786 10.582 -19.896 1.00 44.82 113 ASN A C 1
ATOM 900 O O . ASN A 1 114 ? 1.844 9.985 -20.060 1.00 44.98 113 ASN A O 1
ATOM 905 N N . ALA A 1 115 ? 0.483 11.225 -18.748 1.00 40.32 114 ALA A N 1
ATOM 906 C CA . ALA A 1 115 ? 1.395 11.261 -17.595 1.00 39.91 114 ALA A CA 1
ATOM 907 C C . ALA A 1 115 ? 1.668 9.849 -17.054 1.00 43.99 114 ALA A C 1
ATOM 908 O O . ALA A 1 115 ? 2.799 9.586 -16.635 1.00 43.64 114 ALA A O 1
ATOM 910 N N . LYS A 1 116 ? 0.653 8.939 -17.102 1.00 40.64 115 LYS A N 1
ATOM 911 C CA . LYS A 1 116 ? 0.791 7.531 -16.689 1.00 42.27 115 LYS A CA 1
ATOM 912 C C . LYS A 1 116 ? 1.762 6.770 -17.614 1.00 49.45 115 LYS A C 1
ATOM 913 O O . LYS A 1 116 ? 2.414 5.858 -17.146 1.00 50.30 115 LYS A O 1
ATOM 919 N N . GLN A 1 117 ? 1.845 7.135 -18.908 1.00 47.52 116 GLN A N 1
ATOM 920 C CA . GLN A 1 117 ? 2.752 6.495 -19.870 1.00 49.95 116 GLN A CA 1
ATOM 921 C C . GLN A 1 117 ? 4.197 6.894 -19.593 1.00 56.84 116 GLN A C 1
ATOM 922 O O . GLN A 1 117 ? 5.107 6.103 -19.840 1.00 59.57 116 GLN A O 1
ATOM 928 N N . LYS A 1 118 ? 4.401 8.133 -19.103 1.00 51.71 117 LYS A N 1
ATOM 929 C CA . LYS A 1 118 ? 5.709 8.745 -18.866 1.00 51.43 117 LYS A CA 1
ATOM 930 C C . LYS A 1 118 ? 6.234 8.642 -17.435 1.00 55.66 117 LYS A C 1
ATOM 931 O O . LYS A 1 118 ? 7.413 8.935 -17.211 1.00 56.18 117 LYS A O 1
ATOM 937 N N . GLN A 1 119 ? 5.366 8.255 -16.477 1.00 51.54 118 GLN A N 1
ATOM 938 C CA . GLN A 1 119 ? 5.650 8.132 -15.042 1.00 52.40 118 GLN A CA 1
ATOM 939 C C . GLN A 1 119 ? 6.834 7.168 -14.710 1.00 60.57 118 GLN A C 1
ATOM 940 O O . GLN A 1 119 ? 7.647 7.466 -13.822 1.00 63.86 118 GLN A O 1
ATOM 946 N N . GLY A 1 120 ? 6.880 6.030 -15.382 1.00 55.43 119 GLY A N 1
ATOM 947 C CA . GLY A 1 120 ? 7.869 4.985 -15.116 1.00 57.37 119 GLY A CA 1
ATOM 948 C C . GLY A 1 120 ? 9.328 5.322 -15.348 1.00 61.59 119 GLY A C 1
ATOM 949 O O . GLY A 1 120 ? 9.659 6.165 -16.184 1.00 60.51 119 GLY A O 1
ATOM 950 N N . LEU A 1 121 ? 10.218 4.611 -14.629 1.00 60.41 120 LEU A N 1
ATOM 951 C CA . LEU A 1 121 ? 11.677 4.747 -14.727 1.00 61.11 120 LEU A CA 1
ATOM 952 C C . LEU A 1 121 ? 12.176 4.298 -16.128 1.00 65.18 120 LEU A C 1
ATOM 953 O O . LEU A 1 121 ? 13.255 4.719 -16.544 1.00 67.03 120 LEU A O 1
ATOM 958 N N . GLU A 1 122 ? 11.354 3.510 -16.879 1.00 59.48 121 GLU A N 1
ATOM 959 C CA . GLU A 1 122 ? 11.637 3.069 -18.262 1.00 60.69 121 GLU A CA 1
ATOM 960 C C . GLU A 1 122 ? 11.622 4.249 -19.283 1.00 65.35 121 GLU A C 1
ATOM 961 O O . GLU A 1 122 ? 11.916 4.037 -20.467 1.00 66.87 121 GLU A O 1
ATOM 967 N N . HIS A 1 123 ? 11.290 5.474 -18.790 1.00 58.67 122 HIS A N 1
ATOM 968 C CA . HIS A 1 123 ? 11.188 6.781 -19.466 1.00 75.41 122 HIS A CA 1
ATOM 969 C C . HIS A 1 123 ? 10.073 6.865 -20.503 1.00 114.53 122 HIS A C 1
ATOM 970 O O . HIS A 1 123 ? 8.917 7.103 -20.145 1.00 75.60 122 HIS A O 1
#

Nearest PDB structures (foldseek):
  1na0-assembly2_B  TM=9.976E-01  e=2.618E-13  unidentified
  1na0-assembly1_A  TM=9.969E-01  e=3.194E-13  unidentified
  6v8e-assembly2_F  TM=9.941E-01  e=6.093E-13  synthetic construct
  6vfk-assembly1_A  TM=9.907E-01  e=7.678E-12  synthetic construct
  6i57-assembly1_A  TM=9.381E-01  e=4.655E-06  Homo sapiens